Protein AF-A0A443SC35-F1 (afdb_monomer_lite)

Sequence (103 aa):
MNTYRLIFVVLLFSCVVSEDDERKPIYNIAHMVNSIAEVDQYLNAGANAIETDIYFDSNGNATHTFHGYPCDCFRICDLSEKVEKFLKYIDDITTEGKCCLKF

Org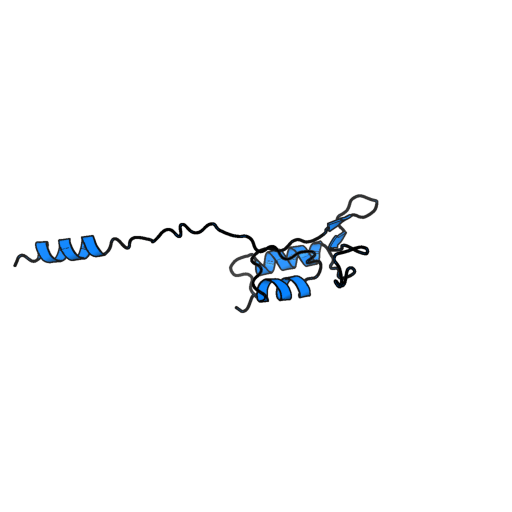anism: NCBI:txid299467

pLDDT: mean 87.64, std 16.29, range [46.34, 98.75]

Secondary structure (DSSP, 8-state):
--HHHHHHHHHHHT--------SPP---EES---SHHHHHHHHHTT-SEE---EEE-TTS-EEEE---SS-STT--TT--EEHHHHHHHHHHHHSTTS-----

Foldseek 3Di:
DDPVVVVVVVVVVPPPPPPDDPDDDDAQEAEAQAAPVSVLVVVVVPGPHYDWAFDADPVRDGFKRFQDPDDPPPDPRGDMDGPVVVVVSVCQVPDPPSDDPPD

Structure (mmCIF, N/CA/C/O backbone):
data_AF-A0A443SC35-F1
#
_entry.id   AF-A0A443SC35-F1
#
loop_
_atom_site.group_PDB
_atom_site.id
_atom_site.type_symbol
_atom_site.label_atom_id
_atom_site.label_alt_id
_atom_site.label_comp_id
_atom_site.label_asym_id
_atom_site.label_entity_id
_atom_site.label_seq_id
_atom_site.pdbx_PDB_ins_code
_atom_site.Cartn_x
_atom_site.Cartn_y
_atom_site.Cartn_z
_atom_site.occupancy
_atom_site.B_iso_or_equiv
_atom_site.auth_seq_id
_atom_site.auth_comp_id
_atom_site.auth_asym_id
_atom_site.auth_atom_id
_atom_site.pdbx_PDB_model_num
ATOM 1 N N . MET A 1 1 ? -43.647 -7.182 49.565 1.00 57.31 1 MET A N 1
ATOM 2 C CA . MET A 1 1 ? -42.345 -6.814 48.963 1.00 57.31 1 MET A CA 1
ATOM 3 C C . MET A 1 1 ? -42.612 -5.670 47.996 1.00 57.31 1 MET A C 1
ATOM 5 O O . MET A 1 1 ? -43.429 -5.849 47.108 1.00 57.31 1 MET A O 1
ATOM 9 N N . ASN A 1 2 ? -42.077 -4.476 48.264 1.00 59.41 2 ASN A N 1
ATOM 10 C CA . ASN A 1 2 ? -42.506 -3.236 47.607 1.00 59.41 2 ASN A CA 1
ATOM 11 C C . ASN A 1 2 ? -41.983 -3.186 46.158 1.00 59.41 2 ASN A C 1
ATOM 13 O O . ASN A 1 2 ? -40.785 -3.361 45.950 1.00 59.41 2 ASN A O 1
ATOM 17 N N . THR A 1 3 ? -42.846 -2.961 45.168 1.00 59.97 3 THR A N 1
ATOM 18 C CA . THR A 1 3 ? -42.524 -2.996 43.723 1.00 59.97 3 THR A CA 1
ATOM 19 C C . THR A 1 3 ? -41.377 -2.045 43.358 1.00 59.97 3 THR A C 1
ATOM 21 O O . THR A 1 3 ? -40.515 -2.379 42.551 1.00 59.97 3 THR A O 1
ATOM 24 N N . TYR A 1 4 ? -41.287 -0.910 44.055 1.00 61.97 4 TYR A N 1
ATOM 25 C CA . TYR A 1 4 ? -40.204 0.072 43.928 1.00 61.97 4 TYR A CA 1
ATOM 26 C C . TYR A 1 4 ? -38.822 -0.466 44.328 1.00 61.97 4 TYR A C 1
ATOM 28 O O . TYR A 1 4 ? -37.810 -0.042 43.779 1.00 61.97 4 TYR A O 1
ATOM 36 N N . ARG A 1 5 ? -38.770 -1.432 45.256 1.00 60.53 5 ARG A N 1
ATOM 37 C CA . ARG A 1 5 ? -37.525 -2.086 45.686 1.00 60.53 5 ARG A CA 1
ATOM 38 C C . ARG A 1 5 ? -36.984 -3.045 44.623 1.00 60.53 5 ARG A C 1
ATOM 40 O O . ARG A 1 5 ? -35.776 -3.200 44.533 1.00 60.53 5 ARG A O 1
ATOM 47 N N . LEU A 1 6 ? -37.859 -3.663 43.824 1.00 58.12 6 LEU A N 1
ATOM 48 C CA . LEU A 1 6 ? -37.455 -4.557 42.734 1.00 58.12 6 LEU A CA 1
ATOM 49 C C . LEU A 1 6 ? -36.880 -3.762 41.549 1.00 58.12 6 LEU A C 1
ATOM 51 O O . LEU A 1 6 ? -35.841 -4.124 41.012 1.00 58.12 6 LEU A O 1
ATOM 55 N N . ILE A 1 7 ? -37.518 -2.640 41.196 1.00 61.00 7 ILE A N 1
ATOM 56 C CA . ILE A 1 7 ? -37.096 -1.761 40.090 1.00 61.00 7 ILE A CA 1
ATOM 57 C C . ILE A 1 7 ? -35.702 -1.164 40.348 1.00 61.00 7 ILE A C 1
ATOM 59 O O . ILE A 1 7 ? -34.872 -1.118 39.444 1.00 61.00 7 ILE A O 1
ATOM 63 N N . PHE A 1 8 ? -35.415 -0.766 41.592 1.00 58.69 8 PHE A N 1
ATOM 64 C CA . PHE A 1 8 ? -34.111 -0.209 41.971 1.00 58.69 8 PHE A CA 1
ATOM 65 C C . PHE A 1 8 ? -32.957 -1.219 41.851 1.00 58.69 8 PHE A C 1
ATOM 67 O O . PHE A 1 8 ? -31.852 -0.843 41.474 1.00 58.69 8 PHE A O 1
ATOM 74 N N . VAL A 1 9 ? -33.211 -2.499 42.142 1.00 60.28 9 VAL A N 1
ATOM 75 C CA . VAL A 1 9 ? -32.200 -3.567 42.031 1.00 60.28 9 VAL A CA 1
ATOM 76 C C . VAL A 1 9 ? -31.894 -3.889 40.567 1.00 60.28 9 VAL A C 1
ATOM 78 O O . VAL A 1 9 ? -30.739 -4.131 40.233 1.00 60.28 9 VAL A O 1
ATOM 81 N N . VAL A 1 10 ? -32.898 -3.830 39.683 1.00 61.88 10 VAL A N 1
ATOM 82 C CA . VAL A 1 10 ? -32.702 -4.053 38.241 1.00 61.88 10 VAL A CA 1
ATOM 83 C C . VAL A 1 10 ? -31.910 -2.907 37.602 1.00 61.88 10 VAL A C 1
ATOM 85 O O . VAL A 1 10 ? -30.991 -3.175 36.840 1.00 61.88 10 VAL A O 1
ATOM 88 N N . LEU A 1 11 ? -32.194 -1.645 37.954 1.00 59.91 11 LEU A N 1
ATOM 89 C CA . LEU A 1 11 ? -31.487 -0.475 37.405 1.00 59.91 11 LEU A CA 1
ATOM 90 C C . LEU A 1 11 ? -30.007 -0.388 37.815 1.00 59.91 11 LEU A C 1
ATOM 92 O O . LEU A 1 11 ? -29.194 0.114 37.045 1.00 59.91 11 LEU A O 1
ATOM 96 N N . LEU A 1 12 ? -29.644 -0.888 39.000 1.00 55.72 12 LEU A N 1
ATOM 97 C CA . LEU A 1 12 ? -28.245 -0.972 39.441 1.00 55.72 12 LEU A CA 1
ATOM 98 C C . LEU A 1 12 ? -27.450 -2.052 38.688 1.00 55.72 12 LEU A C 1
ATOM 100 O O . LEU A 1 12 ? -26.237 -1.928 38.556 1.00 55.72 12 LEU A O 1
ATOM 104 N N . PHE A 1 13 ? -28.126 -3.080 38.169 1.00 54.44 13 PHE A N 1
ATOM 105 C CA . PHE A 1 13 ? -27.511 -4.163 37.396 1.00 54.44 13 PHE A CA 1
ATOM 106 C C . PHE A 1 13 ? -27.344 -3.836 35.903 1.00 54.44 13 PHE A C 1
ATOM 108 O O . PHE A 1 13 ? -26.582 -4.512 35.219 1.00 54.44 13 PHE A O 1
ATOM 115 N N . SER A 1 14 ? -28.019 -2.802 35.389 1.00 58.19 14 SER A N 1
ATOM 116 C CA . SER A 1 14 ? -27.858 -2.331 34.003 1.00 58.19 14 SER A CA 1
ATOM 117 C C . SER A 1 14 ? -26.615 -1.466 33.790 1.00 58.19 14 SER A C 1
ATOM 119 O O . SER A 1 14 ? -26.364 -1.035 32.665 1.00 58.19 14 SER A O 1
ATOM 121 N N . CYS A 1 15 ? -25.843 -1.188 34.845 1.00 57.66 15 CYS A N 1
ATOM 122 C CA . CYS A 1 15 ? -24.519 -0.601 34.706 1.00 57.66 15 CYS A CA 1
ATOM 123 C C . CYS A 1 15 ? -23.588 -1.698 34.175 1.00 57.66 15 CYS A C 1
ATOM 125 O O . CYS A 1 15 ? -22.907 -2.385 34.933 1.00 57.66 15 CYS A O 1
ATOM 127 N N . VAL A 1 16 ? -23.646 -1.929 32.862 1.00 61.22 16 VAL A N 1
ATOM 128 C CA . VAL A 1 16 ? -22.667 -2.744 32.150 1.00 61.22 16 VAL A CA 1
ATOM 129 C C . VAL A 1 16 ? -21.325 -2.063 32.381 1.00 61.22 16 VAL A C 1
ATOM 131 O O . VAL A 1 16 ? -21.064 -0.993 31.837 1.00 61.22 16 VAL A O 1
ATOM 134 N N . VAL A 1 17 ? -20.507 -2.643 33.253 1.00 60.09 17 VAL A N 1
ATOM 135 C CA . VAL A 1 17 ? -19.096 -2.289 33.358 1.00 60.09 17 VAL A CA 1
ATOM 136 C C . VAL A 1 17 ? -18.512 -2.598 31.984 1.00 60.09 17 VAL A C 1
ATOM 138 O O . VAL A 1 17 ? -18.465 -3.763 31.594 1.00 60.09 17 VAL A O 1
ATOM 141 N N . SER A 1 18 ? -18.147 -1.577 31.207 1.00 67.94 18 SER A N 1
ATOM 142 C CA . SER A 1 18 ? -17.271 -1.819 30.066 1.00 67.94 18 SER A CA 1
ATOM 143 C C . SER A 1 18 ? -15.932 -2.235 30.660 1.00 67.94 18 SER A C 1
ATOM 145 O O . SER A 1 18 ? -15.294 -1.426 31.334 1.00 67.94 18 SER A O 1
ATOM 147 N N . GLU A 1 19 ? -15.539 -3.495 30.489 1.00 70.06 19 GLU A N 1
ATOM 148 C CA . GLU A 1 19 ? -14.152 -3.874 30.741 1.00 70.06 19 GLU A CA 1
ATOM 149 C C . GLU A 1 19 ? -13.296 -3.101 29.740 1.00 70.06 19 GLU A C 1
ATOM 151 O O . GLU A 1 19 ? -13.377 -3.334 28.533 1.00 70.06 19 GLU A O 1
ATOM 156 N N . ASP A 1 20 ? -12.558 -2.115 30.243 1.00 77.44 20 ASP A N 1
ATOM 157 C CA . ASP A 1 20 ? -11.534 -1.444 29.460 1.00 77.44 20 ASP A CA 1
ATOM 158 C C . ASP A 1 20 ? -10.394 -2.443 29.258 1.00 77.44 20 ASP A C 1
ATOM 160 O O . ASP A 1 20 ? -9.928 -3.080 30.208 1.00 77.44 20 ASP A O 1
ATOM 164 N N . ASP A 1 21 ? -9.997 -2.652 28.009 1.00 85.94 21 ASP A N 1
ATOM 165 C CA . ASP A 1 21 ? -8.947 -3.608 27.697 1.00 85.94 21 ASP A CA 1
ATOM 166 C C . ASP A 1 21 ? -7.588 -2.995 28.049 1.00 85.94 21 ASP A C 1
ATOM 168 O O . ASP A 1 21 ? -7.005 -2.240 27.275 1.00 85.94 21 ASP A O 1
ATOM 172 N N . GLU A 1 22 ? -7.066 -3.334 29.228 1.00 92.50 22 GLU A N 1
ATOM 173 C CA . GLU A 1 22 ? -5.788 -2.811 29.726 1.00 92.50 22 GLU A CA 1
ATOM 174 C C . GLU A 1 22 ? -4.555 -3.378 28.992 1.00 92.50 22 GLU A C 1
ATOM 176 O O . GLU A 1 22 ? -3.411 -3.016 29.296 1.00 92.50 22 GLU A O 1
ATOM 181 N N . ARG A 1 23 ? -4.735 -4.295 28.030 1.00 94.62 23 ARG A N 1
ATOM 182 C CA . ARG A 1 23 ? -3.613 -4.843 27.258 1.00 94.62 23 ARG A CA 1
ATOM 183 C C . ARG A 1 23 ? -2.994 -3.750 26.389 1.00 94.62 23 ARG A C 1
ATOM 185 O O . ARG A 1 23 ? -3.677 -2.958 25.751 1.00 94.62 23 ARG A O 1
ATOM 192 N N . LYS A 1 24 ? -1.660 -3.748 26.291 1.00 96.31 24 LYS A N 1
ATOM 193 C CA . LYS A 1 24 ? -0.947 -2.823 25.401 1.00 96.31 24 LYS A CA 1
ATOM 194 C C . LYS A 1 24 ? -1.370 -3.072 23.940 1.00 96.31 24 LYS A C 1
ATOM 196 O O . LYS A 1 24 ? -1.129 -4.178 23.451 1.00 96.31 24 LYS A O 1
ATOM 201 N N . PRO A 1 25 ? -1.899 -2.071 23.215 1.00 96.56 25 PRO A N 1
ATOM 202 C CA . PRO A 1 25 ? -2.190 -2.226 21.795 1.00 96.56 25 PRO A CA 1
ATOM 203 C C . PRO A 1 25 ? -0.886 -2.371 21.000 1.00 96.56 25 PRO A C 1
ATOM 205 O O . PRO A 1 25 ? 0.093 -1.661 21.251 1.00 96.56 25 PRO A O 1
ATOM 208 N N . ILE A 1 26 ? -0.870 -3.297 20.038 1.00 98.06 26 ILE A N 1
ATOM 209 C CA . ILE A 1 26 ? 0.285 -3.579 19.178 1.00 98.06 26 ILE A CA 1
ATOM 210 C C . ILE A 1 26 ? -0.096 -3.335 17.719 1.00 98.06 26 ILE A C 1
ATOM 212 O O . ILE A 1 26 ? -1.092 -3.872 17.234 1.00 98.06 26 ILE A O 1
ATOM 216 N N . TYR A 1 27 ? 0.738 -2.570 17.015 1.00 98.19 27 TYR A N 1
ATOM 217 C CA . TYR A 1 27 ? 0.697 -2.493 15.559 1.00 98.19 27 TYR A CA 1
ATOM 218 C C . TYR A 1 27 ? 1.609 -3.570 14.975 1.00 98.19 27 TYR A C 1
ATOM 220 O O . TYR A 1 27 ? 2.823 -3.549 15.176 1.00 98.19 27 TYR A O 1
ATOM 228 N N . ASN A 1 28 ? 1.004 -4.522 14.276 1.00 98.50 28 ASN A N 1
ATOM 229 C CA . ASN A 1 28 ? 1.685 -5.513 13.462 1.00 98.50 28 ASN A CA 1
ATOM 230 C C . ASN A 1 28 ? 1.783 -4.954 12.039 1.00 98.50 28 ASN A C 1
ATOM 232 O O . ASN A 1 28 ? 0.825 -5.048 11.268 1.00 98.50 28 ASN A O 1
ATOM 236 N N . ILE A 1 29 ? 2.911 -4.303 11.750 1.00 98.69 29 ILE A N 1
ATOM 237 C CA . ILE A 1 29 ? 3.143 -3.561 10.509 1.00 98.69 29 ILE A CA 1
ATOM 238 C C . ILE A 1 29 ? 3.823 -4.488 9.500 1.00 98.69 29 ILE A C 1
ATOM 240 O O . ILE A 1 29 ? 4.965 -4.901 9.709 1.00 98.69 29 ILE A O 1
ATOM 244 N N . ALA A 1 30 ? 3.137 -4.812 8.406 1.00 98.50 30 ALA A N 1
ATOM 245 C CA . ALA A 1 30 ? 3.737 -5.575 7.317 1.00 98.50 30 ALA A CA 1
ATOM 246 C C . ALA A 1 30 ? 4.728 -4.706 6.526 1.00 98.50 30 ALA A C 1
ATOM 248 O O . ALA A 1 30 ? 4.382 -3.608 6.106 1.00 98.50 30 ALA A O 1
ATOM 249 N N . HIS A 1 31 ? 5.949 -5.207 6.336 1.00 98.56 31 HIS A N 1
ATOM 250 C CA . HIS A 1 31 ? 7.064 -4.484 5.714 1.00 98.56 31 HIS A CA 1
ATOM 251 C C . HIS A 1 31 ? 7.082 -4.620 4.183 1.00 98.56 31 HIS A C 1
ATOM 253 O O . HIS A 1 31 ? 6.902 -5.731 3.666 1.00 98.56 31 HIS A O 1
ATOM 259 N N . MET A 1 32 ? 7.410 -3.535 3.475 1.00 98.50 32 MET A N 1
ATOM 260 C CA . MET A 1 32 ? 7.621 -3.462 2.027 1.00 98.50 32 MET A CA 1
ATOM 261 C C . MET A 1 32 ? 6.386 -3.923 1.236 1.00 98.50 32 MET A C 1
ATOM 263 O O . MET A 1 32 ? 6.473 -4.786 0.362 1.00 98.50 32 MET A O 1
ATOM 267 N N . VAL A 1 33 ? 5.207 -3.412 1.598 1.00 98.50 33 VAL A N 1
ATOM 268 C CA . VAL A 1 33 ? 3.927 -3.715 0.940 1.00 98.50 33 VAL A CA 1
ATOM 269 C C . VAL A 1 33 ? 3.721 -2.717 -0.192 1.00 98.50 33 VAL A C 1
ATOM 271 O O . VAL A 1 33 ? 3.099 -1.670 -0.014 1.00 98.50 33 VAL A O 1
ATOM 274 N N . ASN A 1 34 ? 4.270 -3.038 -1.364 1.00 98.75 34 ASN A N 1
ATOM 275 C CA . ASN A 1 34 ? 4.353 -2.111 -2.497 1.00 98.75 34 ASN A CA 1
ATOM 276 C C . ASN A 1 34 ? 3.383 -2.427 -3.637 1.00 98.75 34 ASN A C 1
ATOM 278 O O . ASN A 1 34 ? 3.325 -1.681 -4.614 1.00 98.75 34 ASN A O 1
ATOM 282 N N . SER A 1 35 ? 2.585 -3.488 -3.520 1.00 98.31 35 SER A N 1
ATOM 283 C CA . SER A 1 35 ? 1.520 -3.813 -4.468 1.00 98.31 35 SER A CA 1
ATOM 284 C C . SER A 1 35 ? 0.172 -4.029 -3.785 1.00 98.31 35 SER A C 1
ATOM 286 O O . SER A 1 35 ? 0.099 -4.436 -2.629 1.00 98.31 35 SER A O 1
ATOM 288 N N . ILE A 1 36 ? -0.921 -3.794 -4.518 1.00 98.12 36 ILE A N 1
ATOM 289 C CA . ILE A 1 36 ? -2.289 -4.012 -4.012 1.00 98.12 36 ILE A CA 1
ATOM 290 C C . ILE A 1 36 ? -2.501 -5.476 -3.597 1.00 98.12 36 ILE A C 1
ATOM 292 O O . ILE A 1 36 ? -3.129 -5.746 -2.580 1.00 98.12 36 ILE A O 1
ATOM 296 N N . ALA A 1 37 ? -1.924 -6.424 -4.340 1.00 96.81 37 ALA A N 1
ATOM 297 C CA . ALA A 1 37 ? -1.999 -7.841 -3.994 1.00 96.81 37 ALA A CA 1
ATOM 298 C C . ALA A 1 37 ? -1.335 -8.146 -2.638 1.00 96.81 37 ALA A C 1
ATOM 300 O O . ALA A 1 37 ? -1.849 -8.956 -1.868 1.00 96.81 37 ALA A O 1
ATOM 301 N N . GLU A 1 38 ? -0.219 -7.482 -2.324 1.00 98.00 38 GLU A N 1
ATOM 302 C CA . GLU A 1 38 ? 0.440 -7.627 -1.026 1.00 98.00 38 GLU A CA 1
ATOM 303 C C . GLU A 1 38 ? -0.374 -6.996 0.110 1.00 98.00 38 GLU A C 1
ATOM 305 O O . GLU A 1 38 ? -0.375 -7.545 1.210 1.00 98.00 38 GLU A O 1
ATOM 310 N N . VAL A 1 39 ? -1.101 -5.898 -0.141 1.00 97.94 39 VAL A N 1
ATOM 311 C CA . VAL A 1 39 ? -2.020 -5.310 0.853 1.00 97.94 39 VAL A CA 1
ATOM 312 C C . VAL A 1 39 ? -3.011 -6.370 1.324 1.00 97.94 39 VAL A C 1
ATOM 314 O O . VAL A 1 39 ? -3.086 -6.659 2.518 1.00 97.94 39 VAL A O 1
ATOM 317 N N . ASP A 1 40 ? -3.703 -7.019 0.387 1.00 96.31 40 ASP A N 1
ATOM 318 C CA . ASP A 1 40 ? -4.663 -8.073 0.718 1.00 96.31 40 ASP A CA 1
ATOM 319 C C . ASP A 1 40 ? -3.984 -9.263 1.392 1.00 96.31 40 ASP A C 1
ATOM 321 O O . ASP A 1 40 ? -4.481 -9.785 2.389 1.00 96.31 40 ASP A O 1
ATOM 325 N N . GLN A 1 41 ? -2.835 -9.698 0.871 1.00 96.69 41 GLN A N 1
ATOM 326 C CA . GLN A 1 41 ? -2.090 -10.826 1.421 1.00 96.69 41 GLN A CA 1
ATOM 327 C C . GLN A 1 41 ? -1.744 -10.614 2.899 1.00 96.69 41 GLN A C 1
ATOM 329 O O . GLN A 1 41 ? -1.977 -11.505 3.718 1.00 96.69 41 GLN A O 1
ATOM 334 N N . TYR A 1 42 ? -1.172 -9.461 3.247 1.00 98.06 42 TYR A N 1
ATOM 335 C CA . TYR A 1 42 ? -0.662 -9.225 4.594 1.00 98.06 42 TYR A CA 1
ATOM 336 C C . TYR A 1 42 ? -1.758 -8.845 5.589 1.00 98.06 42 TYR A C 1
ATOM 338 O O . TYR A 1 42 ? -1.695 -9.291 6.737 1.00 98.06 42 TYR A O 1
ATOM 346 N N . LEU A 1 43 ? -2.793 -8.115 5.163 1.00 96.88 43 LEU A N 1
ATOM 347 C CA . LEU A 1 43 ? -3.966 -7.879 6.009 1.00 96.88 43 LEU A CA 1
ATOM 348 C C . LEU A 1 43 ? -4.688 -9.200 6.323 1.00 96.88 43 LEU A C 1
ATOM 350 O O . LEU A 1 43 ? -4.977 -9.475 7.487 1.00 96.88 43 LEU A O 1
ATOM 354 N N . ASN A 1 44 ? -4.871 -10.082 5.330 1.00 96.44 44 ASN A N 1
ATOM 355 C CA . ASN A 1 44 ? -5.450 -11.417 5.551 1.00 96.44 44 ASN A CA 1
ATOM 356 C C . ASN A 1 44 ? -4.562 -12.326 6.420 1.00 96.44 44 ASN A C 1
ATOM 358 O O . ASN A 1 44 ? -5.067 -13.230 7.083 1.00 96.44 44 ASN A O 1
ATOM 362 N N . ALA A 1 45 ? -3.247 -12.090 6.451 1.00 97.38 45 ALA A N 1
ATOM 363 C CA . ALA A 1 45 ? -2.316 -12.796 7.333 1.00 97.38 45 ALA A CA 1
ATOM 364 C C . ALA A 1 45 ? -2.311 -12.266 8.784 1.00 97.38 45 ALA A C 1
ATOM 366 O O . ALA A 1 45 ? -1.614 -12.827 9.631 1.00 97.38 45 ALA A O 1
ATOM 367 N N . GLY A 1 46 ? -3.077 -11.211 9.088 1.00 97.56 46 GLY A N 1
ATOM 368 C CA . GLY A 1 46 ? -3.218 -10.653 10.437 1.00 97.56 46 GLY A CA 1
ATOM 369 C C . GLY A 1 46 ? -2.375 -9.406 10.714 1.00 97.56 46 GLY A C 1
ATOM 370 O O . GLY A 1 46 ? -2.184 -9.044 11.879 1.00 97.56 46 GLY A O 1
ATOM 371 N N . ALA A 1 47 ? -1.851 -8.742 9.682 1.00 98.31 47 ALA A N 1
ATOM 372 C CA . ALA A 1 47 ? -1.347 -7.383 9.838 1.00 98.31 47 ALA A CA 1
ATOM 373 C C . ALA A 1 47 ? -2.517 -6.423 10.105 1.00 98.31 47 ALA A C 1
ATOM 375 O O . ALA A 1 47 ? -3.588 -6.552 9.516 1.00 98.31 47 ALA A O 1
ATOM 376 N N . ASN A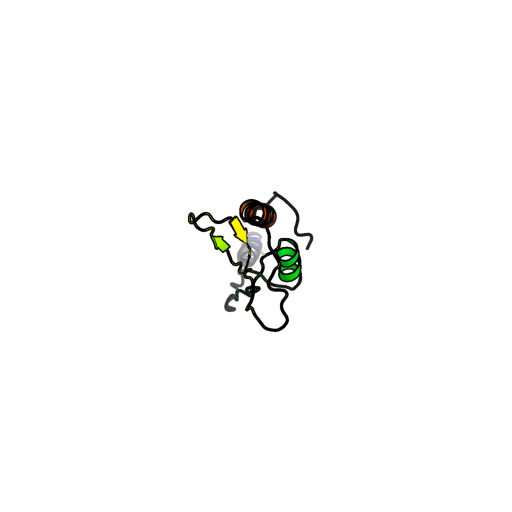 1 48 ? -2.307 -5.449 10.988 1.00 97.56 48 ASN A N 1
ATOM 377 C CA . ASN A 1 48 ? -3.270 -4.366 11.236 1.00 97.56 48 ASN A CA 1
ATOM 378 C C . ASN A 1 48 ? -2.746 -3.002 10.763 1.00 97.56 48 ASN A C 1
ATOM 380 O O . ASN A 1 48 ? -3.399 -1.980 10.956 1.00 97.56 48 ASN A O 1
ATOM 384 N N . ALA A 1 49 ? -1.568 -3.000 10.144 1.00 98.31 49 ALA A N 1
ATOM 385 C CA . ALA A 1 49 ? -0.952 -1.870 9.479 1.00 98.31 49 ALA A CA 1
ATOM 386 C C . ALA A 1 49 ? -0.000 -2.387 8.392 1.00 98.31 49 ALA A C 1
ATOM 388 O O . ALA A 1 49 ? 0.465 -3.529 8.439 1.00 98.31 49 ALA A O 1
ATOM 389 N N . ILE A 1 50 ? 0.310 -1.530 7.427 1.00 98.69 50 ILE A N 1
ATOM 390 C CA . ILE A 1 50 ? 1.291 -1.801 6.376 1.00 98.69 50 ILE A CA 1
ATOM 391 C C . ILE A 1 50 ? 2.294 -0.653 6.312 1.00 98.69 50 ILE A C 1
ATOM 393 O O . ILE A 1 50 ? 1.989 0.476 6.701 1.00 98.69 50 ILE A O 1
ATOM 397 N N . GLU A 1 51 ? 3.479 -0.954 5.813 1.00 98.69 51 GLU A N 1
ATOM 398 C CA . GLU A 1 51 ? 4.498 0.000 5.406 1.00 98.69 51 GLU A CA 1
ATOM 399 C C . GLU A 1 51 ? 4.702 -0.134 3.887 1.00 98.69 51 GLU A C 1
ATOM 401 O O . GLU A 1 51 ? 4.608 -1.233 3.335 1.00 98.69 51 GLU A O 1
ATOM 406 N N . THR A 1 52 ? 4.896 1.001 3.213 1.00 98.69 52 THR A N 1
ATOM 407 C CA . THR A 1 52 ? 4.954 1.101 1.751 1.00 98.69 52 THR A CA 1
ATOM 408 C C . THR A 1 52 ? 5.996 2.141 1.359 1.00 98.69 52 THR A C 1
ATOM 410 O O . THR A 1 52 ? 5.912 3.301 1.773 1.00 98.69 52 THR A O 1
ATOM 413 N N . ASP A 1 53 ? 6.920 1.754 0.487 1.00 98.69 53 ASP A N 1
ATOM 414 C CA . ASP A 1 53 ? 7.957 2.622 -0.053 1.00 98.69 53 ASP A CA 1
ATOM 415 C C . ASP A 1 53 ? 7.389 3.534 -1.140 1.00 98.69 53 ASP A C 1
ATOM 417 O O . ASP A 1 53 ? 6.733 3.062 -2.067 1.00 98.69 53 ASP A O 1
ATOM 421 N N . ILE A 1 54 ? 7.682 4.836 -1.093 1.00 98.56 54 ILE A N 1
ATOM 422 C CA . ILE A 1 54 ? 7.272 5.792 -2.133 1.00 98.56 54 ILE A CA 1
ATOM 423 C C . ILE A 1 54 ? 8.478 6.204 -2.970 1.00 98.56 54 ILE A C 1
ATOM 425 O O . ILE A 1 54 ? 9.389 6.881 -2.490 1.00 98.56 54 ILE A O 1
ATOM 429 N N . TYR A 1 55 ? 8.446 5.855 -4.253 1.00 98.19 55 TYR A N 1
ATOM 430 C CA . TYR A 1 55 ? 9.450 6.269 -5.219 1.00 98.19 55 TYR A CA 1
ATOM 431 C C . TYR A 1 55 ? 9.128 7.648 -5.802 1.00 98.19 55 TYR A C 1
ATOM 433 O O . TYR A 1 55 ? 8.041 7.890 -6.347 1.00 98.19 55 TYR A O 1
ATOM 441 N N . PHE A 1 56 ? 10.125 8.531 -5.744 1.00 98.50 56 PHE A N 1
ATOM 442 C CA . PHE A 1 56 ? 10.090 9.862 -6.335 1.00 98.50 56 PHE A CA 1
ATOM 443 C C . PHE A 1 56 ? 10.928 9.910 -7.614 1.00 98.50 56 PHE A C 1
ATOM 445 O O . PHE A 1 56 ? 12.057 9.421 -7.645 1.00 98.50 56 PHE A O 1
ATOM 452 N N . ASP A 1 57 ? 10.381 10.516 -8.668 1.00 97.44 57 ASP A N 1
ATOM 453 C CA . ASP A 1 57 ? 11.128 10.763 -9.902 1.00 97.44 57 ASP A CA 1
ATOM 454 C C . ASP A 1 57 ? 12.174 11.885 -9.727 1.00 97.44 57 ASP A C 1
ATOM 456 O O . ASP A 1 57 ? 12.272 12.538 -8.685 1.00 97.44 57 ASP A O 1
ATOM 460 N N . SER A 1 58 ? 12.962 12.153 -10.773 1.00 97.94 58 SER A N 1
ATOM 461 C CA . SER A 1 58 ? 13.989 13.206 -10.754 1.00 97.94 58 SER A CA 1
ATOM 462 C C . SER A 1 58 ? 13.441 14.626 -10.571 1.00 97.94 58 SER A C 1
ATOM 464 O O . SER A 1 58 ? 14.213 15.540 -10.294 1.00 97.94 58 SER A O 1
ATOM 466 N N . ASN A 1 59 ? 12.135 14.826 -10.756 1.00 97.94 59 ASN A N 1
ATOM 467 C CA . ASN A 1 59 ? 11.455 16.101 -10.544 1.00 97.94 59 ASN A CA 1
ATOM 468 C C . ASN A 1 59 ? 10.836 16.192 -9.137 1.00 97.94 59 ASN A C 1
ATOM 470 O O . ASN A 1 59 ? 10.253 17.221 -8.802 1.00 97.94 59 ASN A O 1
ATOM 474 N N . GLY A 1 60 ? 10.957 15.142 -8.317 1.00 97.69 60 GLY A N 1
ATOM 475 C CA . GLY A 1 60 ? 10.383 15.075 -6.977 1.00 97.69 60 GLY A CA 1
ATOM 476 C C . GLY A 1 60 ? 8.899 14.707 -6.950 1.00 97.69 60 GLY A C 1
ATOM 477 O O . GLY A 1 60 ? 8.245 14.947 -5.937 1.00 97.69 60 GLY A O 1
ATOM 478 N N . ASN A 1 61 ? 8.348 14.126 -8.019 1.00 98.25 61 ASN A N 1
ATOM 479 C CA . ASN A 1 61 ? 6.973 13.626 -8.011 1.00 98.25 61 ASN A CA 1
ATOM 480 C C . ASN A 1 61 ? 6.928 12.198 -7.466 1.00 98.25 61 ASN A C 1
ATOM 482 O O . ASN A 1 61 ? 7.680 11.341 -7.930 1.00 98.25 61 ASN A O 1
ATOM 486 N N . ALA A 1 62 ? 6.006 11.916 -6.544 1.00 98.25 62 ALA A N 1
ATOM 487 C CA . ALA A 1 62 ? 5.704 10.549 -6.125 1.00 98.25 62 ALA A CA 1
ATOM 488 C C . ALA A 1 62 ? 5.009 9.809 -7.277 1.00 98.25 62 ALA A C 1
ATOM 490 O O . ALA A 1 62 ? 3.930 10.215 -7.710 1.00 98.25 62 ALA A O 1
ATOM 491 N N . THR A 1 63 ? 5.618 8.740 -7.790 1.00 98.25 63 THR A N 1
ATOM 492 C CA . THR A 1 63 ? 5.102 8.054 -8.988 1.00 98.25 63 THR A CA 1
ATOM 493 C C . THR A 1 63 ? 4.649 6.630 -8.706 1.00 98.25 63 THR A C 1
ATOM 495 O O . THR A 1 63 ? 3.568 6.235 -9.152 1.00 98.25 63 THR A O 1
ATOM 498 N N . HIS A 1 64 ? 5.440 5.871 -7.948 1.00 98.50 64 HIS A N 1
ATOM 499 C CA . HIS A 1 64 ? 5.188 4.455 -7.700 1.00 98.50 64 HIS A CA 1
ATOM 500 C C . HIS A 1 64 ? 5.402 4.088 -6.236 1.00 98.50 64 HIS A C 1
ATOM 502 O O . HIS A 1 64 ? 6.220 4.699 -5.552 1.00 98.50 64 HIS A O 1
ATOM 508 N N . THR A 1 65 ? 4.667 3.086 -5.775 1.00 98.75 65 THR A N 1
ATOM 509 C CA . THR A 1 65 ? 5.041 2.326 -4.591 1.00 98.75 65 THR A CA 1
ATOM 510 C C . THR A 1 65 ? 6.094 1.320 -5.028 1.00 98.75 65 THR A C 1
ATOM 512 O O . THR A 1 65 ? 5.817 0.497 -5.901 1.00 98.75 65 THR A O 1
ATOM 515 N N . PHE A 1 66 ? 7.336 1.460 -4.576 1.00 98.50 66 PHE A N 1
ATOM 516 C CA . PHE A 1 66 ? 8.450 0.666 -5.104 1.00 98.50 66 PHE A CA 1
ATOM 517 C C . PHE A 1 66 ? 9.694 0.788 -4.230 1.00 98.50 66 PHE A C 1
ATOM 519 O O . PHE A 1 66 ? 10.151 1.898 -3.959 1.00 98.50 66 PHE A O 1
ATOM 526 N N . HIS A 1 67 ? 10.284 -0.360 -3.900 1.00 98.44 67 HIS A N 1
ATOM 527 C CA . HIS A 1 67 ? 11.554 -0.441 -3.184 1.00 98.44 67 HIS A CA 1
ATOM 528 C C . HIS A 1 67 ? 12.740 -0.608 -4.151 1.00 98.44 67 HIS A C 1
ATOM 530 O O . HIS A 1 67 ? 13.650 0.219 -4.198 1.00 98.44 67 HIS A O 1
ATOM 536 N N . GLY A 1 68 ? 12.744 -1.688 -4.943 1.00 97.12 68 GLY A N 1
ATOM 537 C CA . GLY A 1 68 ? 13.886 -2.096 -5.764 1.00 97.12 68 GLY A CA 1
ATOM 538 C C . GLY A 1 68 ? 14.969 -2.848 -4.979 1.00 97.12 68 GLY A C 1
ATOM 539 O O . GLY A 1 68 ? 14.881 -3.032 -3.769 1.00 97.12 68 GLY A O 1
ATOM 540 N N . TYR A 1 69 ? 16.006 -3.328 -5.670 1.00 96.44 69 TYR A N 1
ATOM 541 C CA . TYR A 1 69 ? 17.127 -4.027 -5.028 1.00 96.44 69 TYR A CA 1
ATOM 542 C C . TYR A 1 69 ? 18.183 -3.043 -4.494 1.00 96.44 69 TYR A C 1
ATOM 544 O O . TYR A 1 69 ? 18.500 -2.074 -5.189 1.00 96.44 69 TYR A O 1
ATOM 552 N N . PRO A 1 70 ? 18.825 -3.328 -3.343 1.00 96.69 70 PRO A N 1
ATOM 553 C CA . PRO A 1 70 ? 18.630 -4.485 -2.456 1.00 96.69 70 PRO A CA 1
ATOM 554 C C . PRO A 1 70 ? 17.437 -4.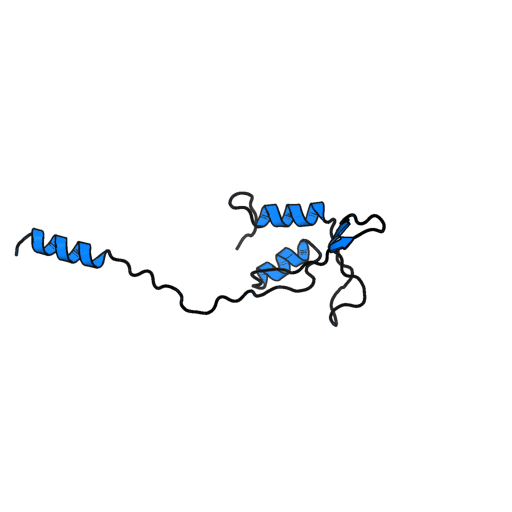309 -1.500 1.00 96.69 70 PRO A C 1
ATOM 556 O O . PRO A 1 70 ? 17.148 -3.187 -1.114 1.00 96.69 70 PRO A O 1
ATOM 559 N N . CYS A 1 71 ? 16.805 -5.405 -1.068 1.00 97.12 71 CYS A N 1
ATOM 560 C CA . CYS A 1 71 ? 15.770 -5.402 -0.025 1.00 97.12 71 CYS A CA 1
ATOM 561 C C . CYS A 1 71 ? 15.944 -6.595 0.940 1.00 97.12 71 CYS A C 1
ATOM 563 O O . CYS A 1 71 ? 16.925 -7.341 0.827 1.00 97.12 71 CYS A O 1
ATOM 565 N N . ASP A 1 72 ? 15.013 -6.771 1.885 1.00 96.38 72 ASP A N 1
ATOM 566 C CA . ASP A 1 72 ? 14.993 -7.895 2.829 1.00 96.38 72 ASP A CA 1
ATOM 567 C C . ASP A 1 72 ? 15.198 -9.257 2.143 1.00 96.38 72 ASP A C 1
ATOM 569 O O . ASP A 1 72 ? 14.694 -9.535 1.051 1.00 96.38 72 ASP A O 1
ATOM 573 N N . CYS A 1 73 ? 15.931 -10.144 2.816 1.00 95.44 73 CYS A N 1
ATOM 574 C CA . CYS A 1 73 ? 16.308 -11.446 2.275 1.00 95.44 73 CYS A CA 1
ATOM 575 C C . CYS A 1 73 ? 15.094 -12.248 1.771 1.00 95.44 73 CYS A C 1
ATOM 577 O O . CYS A 1 73 ? 14.105 -12.416 2.481 1.00 95.44 73 CYS A O 1
ATOM 579 N N . PHE A 1 74 ? 15.221 -12.816 0.566 1.00 92.56 74 PHE A N 1
ATOM 580 C CA . PHE A 1 74 ? 14.224 -13.688 -0.075 1.00 92.56 74 PHE A CA 1
ATOM 581 C C . PHE A 1 74 ? 12.867 -13.032 -0.384 1.00 92.56 74 PHE A C 1
ATOM 583 O O . PHE A 1 74 ? 11.908 -13.738 -0.699 1.00 92.56 74 PHE A O 1
ATOM 590 N N . ARG A 1 75 ? 12.781 -11.698 -0.342 1.00 95.62 75 ARG A N 1
ATOM 591 C CA . ARG A 1 75 ? 11.623 -10.948 -0.838 1.00 95.62 75 ARG A CA 1
ATOM 592 C C . ARG A 1 75 ? 11.750 -10.666 -2.338 1.00 95.62 75 ARG A C 1
ATOM 594 O O . ARG A 1 75 ? 12.850 -10.561 -2.884 1.00 95.62 75 ARG A O 1
ATOM 601 N N . ILE A 1 76 ? 10.603 -10.536 -3.001 1.00 95.88 76 ILE A N 1
ATOM 602 C CA . ILE A 1 76 ? 10.510 -10.001 -4.363 1.00 95.88 76 ILE A CA 1
ATOM 603 C C . ILE A 1 76 ? 10.533 -8.473 -4.229 1.00 95.88 76 ILE A C 1
ATOM 605 O O . ILE A 1 76 ? 9.573 -7.891 -3.735 1.00 95.88 76 ILE A O 1
ATOM 609 N N . CYS A 1 77 ? 11.651 -7.836 -4.588 1.00 97.38 77 CYS A N 1
ATOM 610 C CA . CYS A 1 77 ? 11.886 -6.410 -4.316 1.00 97.38 77 CYS A CA 1
ATOM 611 C C . CYS A 1 77 ? 11.295 -5.463 -5.375 1.00 97.38 77 CYS A C 1
ATOM 613 O O . CYS A 1 77 ? 11.346 -4.246 -5.205 1.00 97.38 77 CYS A O 1
ATOM 615 N N . ASP A 1 78 ? 10.812 -5.995 -6.499 1.00 96.94 78 ASP A N 1
ATOM 616 C CA . ASP A 1 78 ? 10.409 -5.228 -7.680 1.00 96.94 78 ASP A CA 1
ATOM 617 C C . ASP A 1 78 ? 8.888 -5.130 -7.883 1.00 96.94 78 ASP A C 1
ATOM 619 O O . ASP A 1 78 ? 8.433 -4.587 -8.893 1.00 96.94 78 ASP A O 1
ATOM 623 N N . LEU A 1 79 ? 8.096 -5.598 -6.912 1.00 97.88 79 LEU A N 1
ATOM 624 C CA . LEU A 1 79 ? 6.652 -5.371 -6.896 1.00 97.88 79 LEU A CA 1
ATOM 625 C C . LEU A 1 79 ? 6.347 -3.878 -6.760 1.00 97.88 79 LEU A C 1
ATOM 627 O O . LEU A 1 79 ? 6.988 -3.159 -5.990 1.00 97.88 79 LEU A O 1
ATOM 631 N N . SER A 1 80 ? 5.375 -3.412 -7.548 1.00 98.25 80 SER A N 1
ATOM 632 C CA . SER A 1 80 ? 5.073 -1.992 -7.655 1.00 98.25 80 SER A CA 1
ATOM 633 C C . SER A 1 80 ? 3.643 -1.701 -8.082 1.00 98.25 80 SER A C 1
ATOM 635 O O . SER A 1 80 ? 3.038 -2.468 -8.833 1.00 98.25 80 SER A O 1
ATOM 637 N N . GLU A 1 81 ? 3.137 -0.540 -7.674 1.00 98.38 81 GLU A N 1
ATOM 638 C CA . GLU A 1 81 ? 1.910 0.066 -8.178 1.00 98.38 81 GLU A CA 1
ATOM 639 C C . GLU A 1 81 ? 2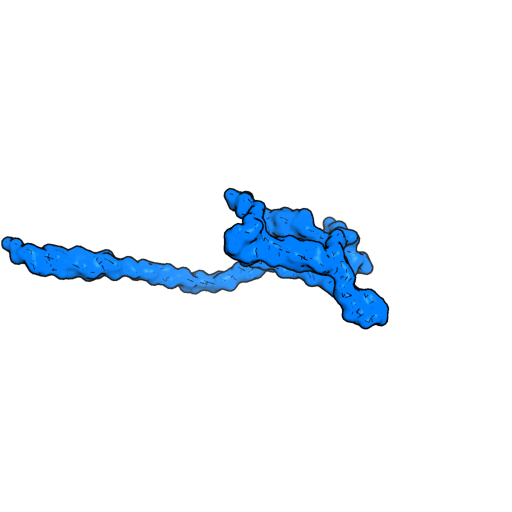.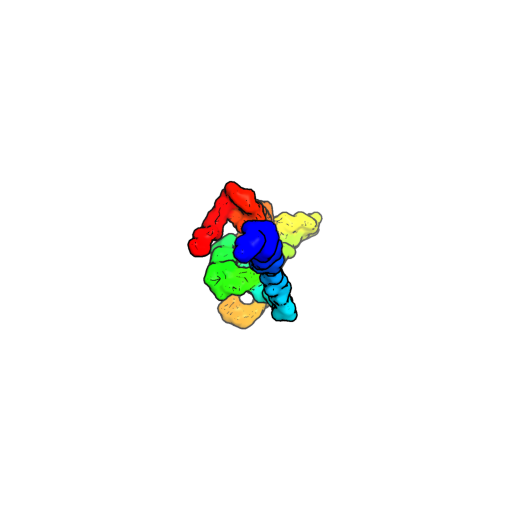108 1.563 -8.438 1.00 98.38 81 GLU A C 1
ATOM 641 O O . GLU A 1 81 ? 2.987 2.206 -7.870 1.00 98.38 81 GLU A O 1
ATOM 646 N N . LYS A 1 82 ? 1.266 2.163 -9.287 1.00 98.50 82 LYS A N 1
ATOM 647 C CA . LYS A 1 82 ? 1.201 3.633 -9.379 1.00 98.50 82 LYS A CA 1
ATOM 648 C C . LYS A 1 82 ? 0.693 4.193 -8.052 1.00 98.50 82 LYS A C 1
ATOM 650 O O . LYS A 1 82 ? -0.347 3.733 -7.580 1.00 98.50 82 LYS A O 1
ATOM 655 N N . VAL A 1 83 ? 1.341 5.229 -7.512 1.00 98.38 83 VAL A N 1
ATOM 656 C CA . VAL A 1 83 ? 0.989 5.811 -6.197 1.00 98.38 83 VAL A CA 1
ATOM 657 C C . VAL A 1 83 ? -0.488 6.178 -6.115 1.00 98.38 83 VAL A C 1
ATOM 659 O O . VAL A 1 83 ? -1.158 5.802 -5.161 1.00 98.38 83 VAL A O 1
ATOM 662 N N . GLU A 1 84 ? -1.035 6.840 -7.134 1.00 98.25 84 GLU A N 1
ATOM 663 C CA . GLU A 1 84 ? -2.452 7.232 -7.147 1.00 98.25 84 GLU A CA 1
ATOM 664 C C . GLU A 1 84 ? -3.397 6.027 -7.067 1.00 98.25 84 GLU A C 1
ATOM 666 O O . GLU A 1 84 ? -4.406 6.060 -6.364 1.00 98.25 84 GLU A O 1
ATOM 671 N N . LYS A 1 85 ? -3.062 4.943 -7.778 1.00 98.38 85 LYS A N 1
ATOM 672 C CA . LYS A 1 85 ? -3.853 3.709 -7.782 1.00 98.38 85 LYS A CA 1
ATOM 673 C C . LYS A 1 85 ? -3.764 3.012 -6.425 1.00 98.38 85 LYS A C 1
ATOM 675 O O . LYS A 1 85 ? -4.787 2.563 -5.917 1.00 98.38 85 LYS A O 1
ATOM 680 N N . PHE A 1 86 ? -2.567 2.950 -5.847 1.00 98.38 86 PHE A N 1
ATOM 681 C CA . PHE A 1 86 ? -2.342 2.360 -4.533 1.00 98.38 86 PHE A CA 1
ATOM 682 C C . PHE A 1 86 ? -3.093 3.131 -3.442 1.00 98.38 86 PHE A C 1
ATOM 684 O O . PHE A 1 86 ? -3.877 2.542 -2.709 1.00 98.38 86 PHE A O 1
ATOM 691 N N . LEU A 1 87 ? -2.948 4.459 -3.383 1.00 98.19 87 LEU A N 1
ATOM 692 C CA . LEU A 1 87 ? -3.634 5.292 -2.389 1.00 98.19 87 LEU A CA 1
ATOM 693 C C . LEU A 1 87 ? -5.155 5.243 -2.531 1.00 98.19 87 LEU A C 1
ATOM 695 O O . LEU A 1 87 ? -5.856 5.209 -1.524 1.00 98.19 87 LEU A O 1
ATOM 699 N N . LYS A 1 88 ? -5.670 5.190 -3.765 1.00 97.38 88 LYS A N 1
ATOM 700 C CA . LYS A 1 88 ? -7.100 4.971 -3.996 1.00 97.38 88 LYS A CA 1
ATOM 701 C C . LYS A 1 88 ? -7.563 3.628 -3.430 1.00 97.38 88 LYS A C 1
ATOM 703 O O . LYS A 1 88 ? -8.604 3.578 -2.790 1.00 97.38 88 LYS A O 1
ATOM 708 N N . TYR A 1 89 ? -6.789 2.563 -3.631 1.00 96.44 89 TYR A N 1
ATOM 709 C CA . TYR A 1 89 ? -7.112 1.259 -3.058 1.00 96.44 89 TYR A CA 1
ATOM 710 C C . TYR A 1 89 ? -7.141 1.298 -1.525 1.00 96.44 89 TYR A C 1
ATOM 712 O O . TYR A 1 89 ? -8.081 0.796 -0.915 1.00 96.44 89 TYR A O 1
ATOM 720 N N . ILE A 1 90 ? -6.153 1.950 -0.903 1.00 97.00 90 ILE A N 1
ATOM 721 C CA . ILE A 1 90 ? -6.122 2.137 0.552 1.00 97.00 90 ILE A CA 1
ATOM 722 C C . ILE A 1 90 ? -7.350 2.925 1.038 1.00 97.00 90 ILE A C 1
ATOM 724 O O . ILE A 1 90 ? -7.974 2.519 2.017 1.00 97.00 90 ILE A O 1
ATOM 728 N N . ASP A 1 91 ? -7.744 4.004 0.353 1.00 96.00 91 ASP A N 1
ATOM 729 C CA . ASP A 1 91 ? -8.974 4.759 0.656 1.00 96.00 91 ASP A CA 1
ATOM 730 C C . ASP A 1 91 ? -10.227 3.873 0.571 1.00 96.00 91 ASP A C 1
ATOM 732 O O . ASP A 1 91 ? -11.070 3.911 1.470 1.00 96.00 91 ASP A O 1
ATOM 736 N N . ASP A 1 92 ? -10.327 3.037 -0.464 1.00 94.06 92 ASP A N 1
ATOM 737 C CA . ASP A 1 92 ? -11.468 2.143 -0.669 1.00 94.06 92 ASP A CA 1
ATOM 738 C C . ASP A 1 92 ? -11.604 1.118 0.478 1.00 94.06 92 ASP A C 1
ATOM 740 O O . ASP A 1 92 ? -12.711 0.913 0.979 1.00 94.06 92 ASP A O 1
ATOM 744 N N . ILE A 1 93 ? -10.497 0.530 0.957 1.00 93.50 93 ILE A N 1
ATOM 745 C CA . ILE A 1 93 ? -10.529 -0.499 2.018 1.00 93.50 93 ILE A CA 1
ATOM 746 C C . ILE A 1 93 ? -10.544 0.058 3.449 1.00 93.50 93 ILE A C 1
ATOM 748 O O . ILE A 1 93 ? -10.856 -0.680 4.383 1.00 93.50 93 ILE A O 1
ATOM 752 N N . THR A 1 94 ? -10.195 1.333 3.647 1.00 94.25 94 THR A N 1
ATOM 753 C CA . THR A 1 94 ? -10.173 1.974 4.978 1.00 94.25 94 THR A CA 1
ATOM 754 C C . THR A 1 94 ? -11.364 2.897 5.232 1.00 94.25 94 THR A C 1
ATOM 756 O O . THR A 1 94 ? -11.583 3.310 6.371 1.00 94.25 94 THR A O 1
ATOM 759 N N . THR A 1 95 ? -12.174 3.193 4.210 1.00 93.00 95 THR A N 1
ATOM 760 C CA . THR A 1 95 ? -13.398 3.989 4.359 1.00 93.00 95 THR A CA 1
ATOM 761 C C . THR A 1 95 ? -14.612 3.099 4.606 1.00 93.00 95 THR A C 1
ATOM 763 O O . THR A 1 95 ? -14.989 2.268 3.774 1.00 93.00 95 THR A O 1
ATOM 766 N N . GLU A 1 96 ? -15.296 3.328 5.726 1.00 83.88 96 GLU A N 1
ATOM 767 C CA . GLU A 1 96 ? -16.549 2.646 6.045 1.00 83.88 96 GLU A CA 1
ATOM 768 C C . GLU A 1 96 ? -17.584 2.812 4.912 1.00 83.88 96 GLU A C 1
ATOM 770 O O . GLU A 1 96 ? -17.812 3.906 4.395 1.00 83.88 96 GLU A O 1
ATOM 775 N N . GLY A 1 97 ? -18.211 1.708 4.495 1.00 76.56 97 GLY A N 1
ATOM 776 C CA . GLY A 1 97 ? -19.261 1.715 3.472 1.00 76.56 97 GLY A CA 1
ATOM 777 C C . GLY A 1 97 ? -18.795 1.773 2.008 1.00 76.56 97 GLY A C 1
ATOM 778 O O . GLY A 1 97 ? -19.644 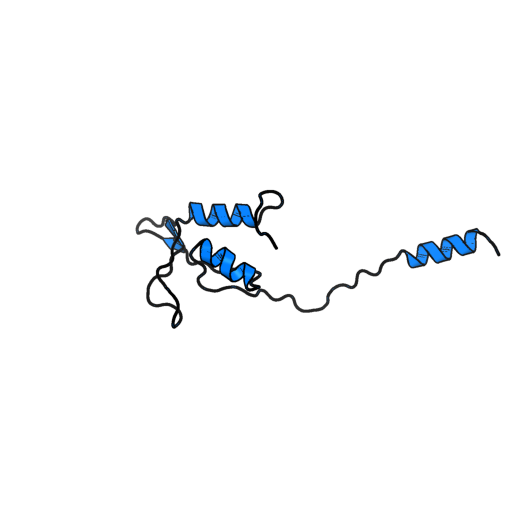1.619 1.129 1.00 76.56 97 GLY A O 1
ATOM 779 N N . LYS A 1 98 ? -17.492 1.928 1.709 1.00 74.62 98 LYS A N 1
ATOM 780 C CA . LYS A 1 98 ? -16.970 1.898 0.321 1.00 74.62 98 LYS A CA 1
ATOM 781 C C . LYS A 1 98 ? -16.688 0.496 -0.246 1.00 74.62 98 LYS A C 1
ATOM 783 O O . LYS A 1 98 ? -16.663 0.380 -1.466 1.00 74.62 98 LYS A O 1
ATOM 788 N N . CYS A 1 99 ? -16.649 -0.542 0.607 1.00 69.56 99 CYS A N 1
ATOM 789 C CA . CYS A 1 99 ? -16.446 -1.984 0.319 1.00 69.56 99 CYS A CA 1
ATOM 790 C C . CYS A 1 99 ? -14.991 -2.507 0.354 1.00 69.56 99 CYS A C 1
ATOM 792 O O . CYS A 1 99 ? -14.090 -1.865 -0.161 1.00 69.56 99 CYS A O 1
ATOM 794 N N . CYS A 1 100 ? -14.805 -3.740 0.880 1.00 62.59 100 CYS A N 1
ATOM 795 C CA . CYS A 1 100 ? -14.376 -4.948 0.125 1.00 62.59 100 CYS A CA 1
ATOM 796 C C . CYS A 1 100 ? -13.412 -5.930 0.821 1.00 62.59 100 CYS A C 1
ATOM 798 O O . CYS A 1 100 ? -13.216 -7.025 0.286 1.00 62.59 100 CYS A O 1
ATOM 800 N N . LEU A 1 101 ? -12.914 -5.657 2.030 1.00 53.12 101 LEU A N 1
ATOM 801 C CA . LEU A 1 101 ? -12.321 -6.730 2.838 1.00 53.12 101 LEU A CA 1
ATOM 802 C C . LEU A 1 101 ? -13.441 -7.670 3.300 1.00 53.12 101 LEU A C 1
ATOM 804 O O . LEU A 1 101 ? -14.212 -7.367 4.211 1.00 53.12 101 LEU A O 1
ATOM 808 N N . LYS A 1 102 ? -13.587 -8.795 2.598 1.00 46.34 102 LYS A N 1
ATOM 809 C CA . LYS A 1 102 ? -14.421 -9.911 3.039 1.00 46.34 102 LYS A CA 1
ATOM 810 C C . LYS A 1 102 ? -13.650 -10.643 4.133 1.00 46.34 102 LYS A C 1
ATOM 812 O O . LYS A 1 102 ? -12.864 -11.531 3.817 1.00 46.34 102 LYS A O 1
ATOM 817 N N . PHE A 1 103 ? -13.833 -10.210 5.377 1.00 49.88 103 PHE A N 1
ATOM 818 C CA . PHE A 1 103 ? -13.465 -11.010 6.544 1.00 49.88 103 PHE A CA 1
ATOM 819 C C . PHE A 1 103 ? -14.280 -12.309 6.573 1.00 49.88 103 PHE A C 1
ATOM 821 O O . PHE A 1 103 ? -15.477 -12.262 6.195 1.00 49.88 103 PHE A O 1
#

InterPro domains:
  IPR017946 PLC-like phosphodiesterase, TIM beta/alpha-barrel domain superfamily [G3DSA:3.20.20.190] (21-102)
  IPR060039 Sphingomyelinase D/Phospholipase D [PF27711] (22-59)

Radius of gyration: 23.61 Å; chains: 1; bounding box: 61×30×60 Å